Protein AF-A0AAQ0LJ43-F1 (afdb_monomer_lite)

Radius of gyration: 14.76 Å; chains: 1; bounding box: 34×18×46 Å

Organism: NCBI:txid329854

Structure (mmCIF, N/CA/C/O backbone):
data_AF-A0AAQ0LJ43-F1
#
_entry.id   AF-A0AAQ0LJ43-F1
#
loop_
_atom_site.group_PDB
_atom_site.id
_atom_site.type_symbol
_atom_site.label_atom_id
_atom_site.label_alt_id
_atom_site.label_comp_id
_atom_site.label_asym_id
_atom_site.label_entity_id
_atom_site.label_seq_id
_atom_site.pdbx_PDB_ins_code
_atom_site.Cartn_x
_atom_site.Cartn_y
_atom_site.Cartn_z
_atom_site.occupancy
_atom_site.B_iso_or_equiv
_atom_site.auth_seq_id
_atom_site.auth_comp_id
_atom_site.auth_asym_id
_atom_site.auth_atom_id
_atom_site.pdbx_PDB_model_num
ATOM 1 N N . MET A 1 1 ? -20.258 10.471 5.153 1.00 70.69 1 MET A N 1
ATOM 2 C CA . MET A 1 1 ? -19.017 9.711 5.329 1.00 70.69 1 MET A CA 1
ATOM 3 C C . MET A 1 1 ? -18.633 9.864 6.779 1.00 70.69 1 MET A C 1
ATOM 5 O O . MET A 1 1 ? -18.512 10.996 7.238 1.00 70.69 1 MET A O 1
ATOM 9 N N . THR A 1 2 ? -18.624 8.767 7.525 1.00 88.12 2 THR A N 1
ATOM 10 C CA . THR A 1 2 ? -18.031 8.739 8.867 1.00 88.12 2 THR A CA 1
ATOM 11 C C . THR A 1 2 ? -16.521 8.584 8.732 1.00 88.12 2 THR A C 1
ATOM 13 O O . THR A 1 2 ? -16.055 8.035 7.739 1.00 88.12 2 THR A O 1
ATOM 16 N N . GLU A 1 3 ? -15.757 9.022 9.730 1.00 88.56 3 GLU A N 1
ATOM 17 C CA . GLU A 1 3 ? -14.297 8.846 9.761 1.00 88.56 3 GLU A CA 1
ATOM 18 C C . GLU A 1 3 ? -13.882 7.375 9.566 1.00 88.56 3 GLU A C 1
ATOM 20 O O . GLU A 1 3 ? -12.934 7.074 8.849 1.00 88.56 3 GLU A O 1
ATOM 25 N N . GLU A 1 4 ? -14.661 6.439 10.115 1.00 91.81 4 GLU A N 1
ATOM 26 C CA . GLU A 1 4 ? -14.473 4.999 9.917 1.00 91.81 4 GLU A CA 1
ATOM 27 C C . GLU A 1 4 ? -14.607 4.576 8.440 1.00 91.81 4 GLU A C 1
ATOM 29 O O . GLU A 1 4 ? -13.832 3.750 7.955 1.00 91.81 4 GLU A O 1
ATOM 34 N N . GLU A 1 5 ? -15.580 5.131 7.708 1.00 93.81 5 GLU A N 1
ATOM 35 C CA . GLU A 1 5 ? -15.748 4.875 6.271 1.00 93.81 5 GLU A CA 1
ATOM 36 C C . GLU A 1 5 ? -14.585 5.456 5.457 1.00 93.81 5 GLU A C 1
ATOM 38 O O . GLU A 1 5 ? -14.125 4.809 4.516 1.00 93.81 5 GLU A O 1
ATOM 43 N N . GLU A 1 6 ? -14.073 6.635 5.832 1.00 93.06 6 GLU A N 1
ATOM 44 C CA . GLU A 1 6 ? -12.913 7.244 5.164 1.00 93.06 6 GLU A CA 1
ATOM 45 C C . GLU A 1 6 ? -11.647 6.404 5.372 1.00 93.06 6 GLU A C 1
ATOM 47 O O . GLU A 1 6 ? -10.918 6.128 4.416 1.00 93.06 6 GLU A O 1
ATOM 52 N N . LEU A 1 7 ? -11.411 5.933 6.601 1.00 94.69 7 LEU A N 1
ATOM 53 C CA . LEU A 1 7 ? -10.278 5.066 6.933 1.00 94.69 7 LEU A CA 1
ATOM 54 C C . LEU A 1 7 ? -10.353 3.730 6.185 1.00 94.69 7 LEU A C 1
ATOM 56 O O . LEU A 1 7 ? -9.356 3.289 5.614 1.00 94.69 7 LEU A O 1
ATOM 60 N N . LYS A 1 8 ? -11.537 3.109 6.104 1.00 94.75 8 LYS A N 1
ATOM 61 C CA . LYS A 1 8 ? -11.732 1.879 5.315 1.00 94.75 8 LYS A CA 1
ATOM 62 C C . LYS A 1 8 ? -11.471 2.099 3.827 1.00 94.75 8 LYS A C 1
ATOM 64 O O . LYS A 1 8 ? -10.809 1.265 3.213 1.00 94.75 8 LYS A O 1
ATOM 69 N N . ALA A 1 9 ? -11.940 3.213 3.266 1.00 95.94 9 ALA A N 1
ATOM 70 C CA . ALA A 1 9 ? -11.687 3.553 1.868 1.00 95.94 9 ALA A CA 1
ATOM 71 C C . ALA A 1 9 ? -10.189 3.768 1.593 1.00 95.94 9 ALA A C 1
ATOM 73 O O . ALA A 1 9 ? -9.681 3.282 0.583 1.00 95.94 9 ALA A O 1
ATOM 74 N N . ARG A 1 10 ? -9.460 4.424 2.509 1.00 94.88 10 ARG A N 1
ATOM 75 C CA . ARG A 1 10 ? -7.995 4.568 2.420 1.00 94.88 10 ARG A CA 1
ATOM 76 C C . ARG A 1 10 ? -7.275 3.222 2.478 1.00 94.88 10 ARG A C 1
ATOM 78 O O . ARG A 1 10 ? -6.416 2.967 1.643 1.00 94.88 10 ARG A O 1
ATOM 85 N N . ILE A 1 11 ? -7.665 2.344 3.405 1.00 96.50 11 ILE A N 1
ATOM 86 C CA . ILE A 1 11 ? -7.112 0.983 3.516 1.00 96.50 11 ILE A CA 1
ATOM 87 C C . ILE A 1 11 ? -7.348 0.189 2.225 1.00 96.50 11 ILE A C 1
ATOM 89 O O . ILE A 1 11 ? -6.462 -0.536 1.775 1.00 96.50 11 ILE A O 1
ATOM 93 N N . GLU A 1 12 ? -8.540 0.289 1.633 1.00 96.69 12 GLU A N 1
ATOM 94 C CA . GLU A 1 12 ? -8.861 -0.396 0.378 1.00 96.69 12 GLU A CA 1
ATOM 95 C C . GLU A 1 12 ? -8.026 0.139 -0.792 1.00 96.69 12 GLU A C 1
ATOM 97 O O . GLU A 1 12 ? -7.491 -0.657 -1.566 1.00 96.69 12 GLU A O 1
ATOM 102 N N . ALA A 1 13 ? -7.860 1.462 -0.887 1.00 96.31 13 ALA A N 1
ATOM 103 C CA . ALA A 1 13 ? -7.014 2.094 -1.896 1.00 96.31 13 ALA A CA 1
ATOM 104 C C . ALA A 1 13 ? -5.549 1.650 -1.765 1.00 96.31 13 ALA A C 1
ATOM 106 O O . ALA A 1 13 ? -5.005 1.094 -2.716 1.00 96.31 13 ALA A O 1
ATOM 107 N N . ALA A 1 14 ? -4.959 1.760 -0.570 1.00 96.44 14 ALA A N 1
ATOM 108 C CA . ALA A 1 14 ? -3.574 1.353 -0.330 1.00 96.44 14 ALA A CA 1
ATOM 109 C C . ALA A 1 14 ? -3.348 -0.137 -0.647 1.00 96.44 14 ALA A C 1
ATOM 111 O O . ALA A 1 14 ? -2.385 -0.505 -1.313 1.00 96.44 14 ALA A O 1
ATOM 112 N N . LYS A 1 15 ? -4.281 -1.022 -0.264 1.00 95.88 15 LYS A N 1
ATOM 113 C CA . LYS A 1 15 ? -4.209 -2.452 -0.624 1.00 95.88 15 LYS A CA 1
ATOM 114 C C . LYS A 1 15 ? -4.271 -2.689 -2.127 1.00 95.88 15 LYS A C 1
ATOM 116 O O . LYS A 1 15 ? -3.620 -3.609 -2.620 1.00 95.88 15 LYS A O 1
ATOM 121 N N . LYS A 1 16 ? -5.071 -1.904 -2.849 1.00 97.00 16 LYS A N 1
ATOM 122 C CA . LYS A 1 16 ? -5.159 -2.000 -4.304 1.00 97.00 16 LYS A CA 1
ATOM 123 C C . LYS A 1 16 ? -3.839 -1.583 -4.948 1.00 97.00 16 LYS A C 1
ATOM 125 O O . LYS A 1 16 ? -3.358 -2.314 -5.811 1.00 97.00 16 LYS A O 1
ATOM 130 N N . ASP A 1 17 ? -3.237 -0.496 -4.485 1.00 96.12 17 ASP A N 1
ATOM 131 C CA . ASP A 1 17 ? -1.958 -0.008 -5.003 1.00 96.12 17 ASP A CA 1
ATOM 132 C C . ASP A 1 17 ? -0.825 -1.002 -4.699 1.00 96.12 17 ASP A C 1
ATOM 134 O O . ASP A 1 17 ? -0.102 -1.418 -5.603 1.00 96.12 17 ASP A O 1
ATOM 138 N N . LEU A 1 18 ? -0.768 -1.543 -3.479 1.00 96.75 18 LEU A N 1
ATOM 139 C CA . LEU A 1 18 ? 0.168 -2.618 -3.121 1.00 96.75 18 LEU A CA 1
ATOM 140 C C . LEU A 1 18 ? -0.040 -3.888 -3.957 1.00 96.75 18 LEU A C 1
ATOM 142 O O . LEU A 1 18 ? 0.926 -4.534 -4.364 1.00 96.75 18 LEU A O 1
ATOM 146 N N . SER A 1 19 ? -1.293 -4.249 -4.256 1.00 96.56 19 SER A N 1
ATOM 147 C CA . SER A 1 19 ? -1.574 -5.390 -5.134 1.00 96.56 19 SER A CA 1
ATOM 148 C C . SER A 1 19 ? -1.126 -5.132 -6.573 1.00 96.56 19 SER A C 1
ATOM 150 O O . SER A 1 19 ? -0.658 -6.055 -7.234 1.00 96.56 19 SER A O 1
ATOM 152 N N . PHE A 1 20 ? -1.224 -3.887 -7.049 1.00 96.19 20 PHE A N 1
ATOM 153 C CA . PHE A 1 20 ? -0.716 -3.486 -8.355 1.00 96.19 20 PHE A CA 1
ATOM 154 C C . PHE A 1 20 ? 0.806 -3.634 -8.406 1.00 96.19 20 PHE A C 1
ATOM 156 O O . PHE A 1 20 ? 1.309 -4.318 -9.296 1.00 96.19 20 PHE A O 1
ATOM 163 N N . PHE A 1 21 ? 1.526 -3.100 -7.416 1.00 94.38 21 PHE A N 1
ATOM 164 C CA . PHE A 1 21 ? 2.978 -3.264 -7.331 1.00 94.38 21 PHE A CA 1
ATOM 165 C C . PHE A 1 21 ? 3.390 -4.736 -7.285 1.00 94.38 21 PHE A C 1
ATOM 167 O O . PHE A 1 21 ? 4.248 -5.151 -8.053 1.00 94.38 21 PHE A O 1
ATOM 174 N N . SER A 1 22 ? 2.726 -5.561 -6.471 1.00 94.31 22 SER A N 1
ATOM 175 C CA . SER A 1 22 ? 3.042 -6.993 -6.391 1.00 94.31 22 SER A CA 1
ATOM 176 C C . SER A 1 22 ? 2.773 -7.757 -7.691 1.00 94.31 22 SER A C 1
ATOM 178 O O . SER A 1 22 ? 3.431 -8.767 -7.929 1.00 94.31 22 SER A O 1
ATOM 180 N N . LEU A 1 23 ? 1.784 -7.345 -8.488 1.00 96.62 23 LEU A N 1
ATOM 181 C CA . LEU A 1 23 ? 1.430 -8.024 -9.738 1.00 96.62 23 LEU A CA 1
ATOM 182 C C . LEU A 1 23 ? 2.318 -7.605 -10.910 1.00 96.62 23 LEU A C 1
ATOM 184 O O . LEU A 1 23 ? 2.586 -8.433 -11.775 1.00 96.62 23 LEU A O 1
ATOM 188 N N . TYR A 1 24 ? 2.739 -6.341 -10.941 1.00 95.50 24 TYR A N 1
ATOM 189 C CA . TYR A 1 24 ? 3.436 -5.744 -12.081 1.00 95.50 24 TYR A CA 1
ATOM 190 C C . TYR A 1 24 ? 4.879 -5.352 -11.769 1.00 95.50 24 TYR A C 1
ATOM 192 O O . TYR A 1 24 ? 5.477 -4.646 -12.566 1.00 95.50 24 TYR A O 1
ATOM 200 N N . TRP A 1 25 ? 5.447 -5.794 -10.644 1.00 93.12 25 TRP A N 1
ATOM 201 C CA . TRP A 1 25 ? 6.823 -5.479 -10.243 1.00 93.12 25 TRP A CA 1
ATOM 202 C C . TRP A 1 25 ? 7.826 -5.671 -11.392 1.00 93.12 25 TRP A C 1
ATOM 204 O O . TRP A 1 25 ? 8.460 -4.710 -11.822 1.00 93.12 25 TRP A O 1
ATOM 214 N N . ASP A 1 26 ? 7.885 -6.882 -11.954 1.00 93.50 26 ASP A N 1
ATOM 215 C CA . ASP A 1 26 ? 8.803 -7.216 -13.050 1.00 93.50 26 ASP A CA 1
ATOM 216 C C . ASP A 1 26 ? 8.529 -6.368 -14.304 1.00 93.50 26 ASP A C 1
ATOM 218 O O . ASP A 1 26 ? 9.453 -5.895 -14.968 1.00 93.50 26 ASP A O 1
ATOM 222 N N . ASP A 1 27 ? 7.249 -6.147 -14.619 1.00 95.69 27 ASP A N 1
ATOM 223 C CA . ASP A 1 27 ? 6.837 -5.357 -15.777 1.00 95.69 27 ASP A CA 1
ATOM 224 C C . ASP A 1 27 ? 7.249 -3.888 -15.613 1.00 95.69 27 ASP A C 1
ATOM 226 O O . ASP A 1 27 ? 7.765 -3.297 -16.559 1.00 95.69 27 ASP A O 1
ATOM 230 N N . ILE A 1 28 ? 7.080 -3.311 -14.419 1.00 92.50 28 ILE A N 1
ATOM 231 C CA . ILE A 1 28 ? 7.464 -1.933 -14.093 1.00 92.50 28 ILE A CA 1
ATOM 232 C C . ILE A 1 28 ? 8.982 -1.781 -14.197 1.00 92.50 28 ILE A C 1
ATOM 234 O O . ILE A 1 28 ? 9.441 -0.881 -14.906 1.00 92.50 28 ILE A O 1
ATOM 238 N N . GLN A 1 29 ? 9.747 -2.690 -13.582 1.00 91.00 29 GLN A N 1
ATOM 239 C CA . GLN A 1 29 ? 11.210 -2.699 -13.685 1.00 91.00 29 GLN A CA 1
ATOM 240 C C . GLN A 1 29 ? 11.671 -2.789 -15.146 1.00 91.00 29 GLN A C 1
ATOM 242 O O . GLN A 1 29 ? 12.599 -2.097 -15.553 1.00 91.00 29 GLN A O 1
ATOM 247 N N . SER A 1 30 ? 10.980 -3.578 -15.977 1.00 92.44 30 SER A N 1
ATOM 248 C CA . SER A 1 30 ? 11.338 -3.747 -17.391 1.00 92.44 30 SER A CA 1
ATOM 249 C C . SER A 1 30 ? 11.156 -2.491 -18.257 1.00 92.44 30 SER A C 1
ATOM 251 O O . SER A 1 30 ? 11.657 -2.448 -19.383 1.00 92.44 30 SER A O 1
ATOM 253 N N . THR A 1 31 ? 10.432 -1.475 -17.769 1.00 91.44 31 THR A N 1
ATOM 254 C CA . THR A 1 31 ? 10.191 -0.237 -18.526 1.00 91.44 31 THR A CA 1
ATOM 255 C C . THR A 1 31 ? 11.360 0.749 -18.499 1.00 91.44 31 THR A C 1
ATOM 257 O O . THR A 1 31 ? 11.367 1.668 -19.319 1.00 91.44 31 THR A O 1
ATOM 260 N N . ASP A 1 32 ? 12.324 0.590 -17.580 1.00 89.50 32 ASP A N 1
ATOM 261 C CA . ASP A 1 32 ? 13.393 1.563 -17.283 1.00 89.50 32 ASP A CA 1
ATOM 262 C C . ASP A 1 32 ? 12.876 2.990 -16.955 1.00 89.50 32 ASP A C 1
ATOM 264 O O . ASP A 1 32 ? 13.629 3.965 -17.012 1.00 89.50 32 ASP A O 1
ATOM 268 N N . TRP A 1 33 ? 11.580 3.161 -16.650 1.00 91.62 33 TRP A N 1
ATOM 269 C CA . TRP A 1 33 ? 10.980 4.477 -16.362 1.00 91.62 33 TRP A CA 1
ATOM 270 C C . TRP A 1 33 ? 11.141 4.923 -14.913 1.00 91.62 33 TRP A C 1
ATOM 272 O O . TRP A 1 33 ? 11.042 6.116 -14.631 1.00 91.62 33 TRP A O 1
ATOM 282 N N . ILE A 1 34 ? 11.352 3.970 -14.015 1.00 92.69 34 ILE A N 1
ATOM 283 C CA . ILE A 1 34 ? 11.517 4.164 -12.582 1.00 92.69 34 ILE A CA 1
ATOM 284 C C . ILE A 1 34 ? 12.661 3.260 -12.134 1.00 92.69 34 ILE A C 1
ATOM 286 O O . ILE A 1 34 ? 12.801 2.145 -12.642 1.00 92.69 34 ILE A O 1
ATOM 290 N N . SER A 1 35 ? 13.512 3.752 -11.241 1.00 93.50 35 SER A N 1
ATOM 291 C CA . SER A 1 35 ? 14.544 2.912 -10.635 1.00 93.50 35 SER A CA 1
ATOM 292 C C . SER A 1 35 ? 13.945 1.948 -9.611 1.00 93.50 35 SER A C 1
ATOM 294 O O . SER A 1 35 ? 12.868 2.191 -9.070 1.00 93.50 35 SER A O 1
ATOM 296 N N . ASP A 1 36 ? 14.668 0.869 -9.312 1.00 93.25 36 ASP A N 1
ATOM 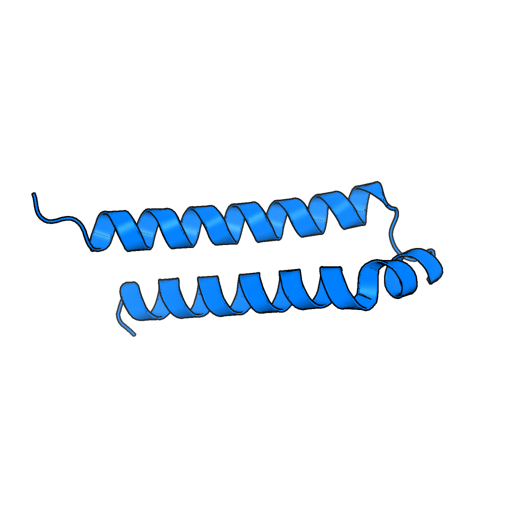297 C CA . ASP A 1 36 ? 14.279 -0.072 -8.257 1.00 93.25 36 ASP A CA 1
ATOM 298 C C . ASP A 1 36 ? 14.081 0.647 -6.915 1.00 93.25 36 ASP A C 1
ATOM 300 O O . ASP A 1 36 ? 13.102 0.391 -6.230 1.00 93.25 36 ASP A O 1
ATOM 304 N N . GLU A 1 37 ? 14.954 1.605 -6.585 1.00 95.19 37 GLU A N 1
ATOM 305 C CA . GLU A 1 37 ? 14.861 2.420 -5.364 1.00 95.19 37 GLU A CA 1
ATOM 306 C C . GLU A 1 37 ? 13.571 3.251 -5.331 1.00 95.19 37 GLU A C 1
ATOM 308 O O . GLU A 1 37 ? 12.826 3.191 -4.361 1.00 95.19 37 GLU A O 1
ATOM 313 N N . GLU A 1 38 ? 13.247 3.963 -6.415 1.00 94.81 38 GLU A N 1
ATOM 314 C CA . GLU A 1 38 ? 12.007 4.748 -6.495 1.00 94.81 38 GLU A CA 1
ATOM 315 C C . GLU A 1 38 ? 10.747 3.863 -6.455 1.00 94.81 38 GLU A C 1
ATOM 317 O O . GLU A 1 38 ? 9.701 4.284 -5.955 1.00 94.81 38 GLU A O 1
ATOM 322 N N . LEU A 1 39 ? 10.828 2.637 -6.982 1.00 94.44 39 LEU A N 1
ATOM 323 C CA . LEU A 1 39 ? 9.736 1.670 -6.920 1.00 94.44 39 LEU A CA 1
ATOM 324 C C . LEU A 1 39 ? 9.559 1.106 -5.502 1.00 94.44 39 LEU A C 1
ATOM 326 O O . LEU A 1 39 ? 8.427 1.000 -5.030 1.00 94.44 39 LEU A O 1
ATOM 330 N N . GLU A 1 40 ? 10.656 0.772 -4.818 1.00 95.69 40 GLU A N 1
ATOM 331 C CA . GLU A 1 40 ? 10.650 0.353 -3.411 1.00 95.69 40 GLU A CA 1
ATOM 332 C C . GLU A 1 40 ? 10.114 1.465 -2.504 1.00 95.69 40 GLU A C 1
ATOM 334 O O . GLU A 1 40 ? 9.257 1.197 -1.660 1.00 95.69 40 GLU A O 1
ATOM 339 N N . ASP A 1 41 ? 10.539 2.712 -2.718 1.00 96.25 41 ASP A N 1
ATOM 340 C CA . ASP A 1 41 ? 10.053 3.877 -1.975 1.00 96.25 41 ASP A CA 1
ATOM 341 C C . ASP A 1 41 ? 8.544 4.073 -2.163 1.00 96.25 41 ASP A C 1
ATOM 343 O O . ASP A 1 41 ? 7.815 4.221 -1.182 1.00 96.25 41 ASP A O 1
ATOM 347 N N . GLY A 1 42 ? 8.035 3.959 -3.395 1.00 94.19 42 GLY A N 1
ATOM 348 C CA . GLY A 1 42 ? 6.594 4.041 -3.654 1.00 94.19 42 GLY A CA 1
ATOM 349 C C . GLY A 1 42 ? 5.779 2.934 -2.968 1.00 94.19 42 GLY A C 1
ATOM 350 O O . GLY A 1 42 ? 4.647 3.167 -2.532 1.00 94.19 42 GLY A O 1
ATOM 351 N N . ILE A 1 43 ? 6.348 1.731 -2.833 1.00 96.31 43 ILE A N 1
ATOM 352 C CA . ILE A 1 43 ? 5.732 0.638 -2.066 1.00 96.31 43 ILE A CA 1
ATOM 353 C C . ILE A 1 43 ? 5.757 0.943 -0.569 1.00 96.31 43 ILE A C 1
ATOM 355 O O . ILE A 1 43 ? 4.746 0.724 0.101 1.00 96.31 43 ILE A O 1
ATOM 359 N N . ASN A 1 44 ? 6.881 1.437 -0.048 1.00 96.75 44 ASN A N 1
ATOM 360 C CA . ASN A 1 44 ? 7.026 1.791 1.362 1.00 96.75 44 ASN A CA 1
ATOM 361 C C . ASN A 1 44 ? 6.035 2.891 1.761 1.00 96.75 44 ASN A C 1
ATOM 363 O O . ASN A 1 44 ? 5.335 2.727 2.757 1.00 96.75 44 ASN A O 1
ATOM 367 N N . ASP A 1 45 ? 5.866 3.921 0.931 1.00 95.75 45 ASP A N 1
ATOM 368 C CA . ASP A 1 45 ? 4.865 4.971 1.146 1.00 95.75 45 ASP A CA 1
ATOM 369 C C . ASP A 1 45 ? 3.443 4.387 1.233 1.00 95.75 45 ASP A C 1
ATOM 371 O O . ASP A 1 45 ? 2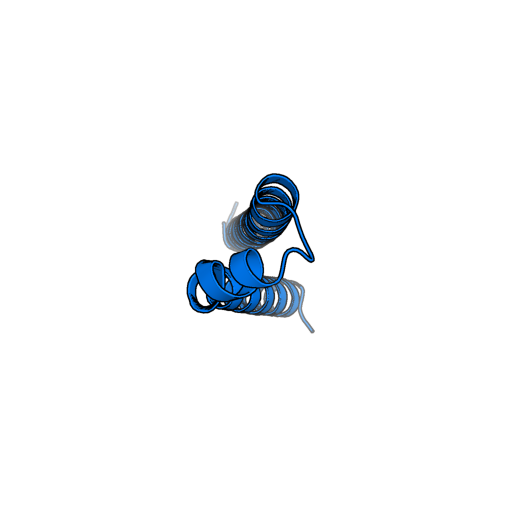.677 4.712 2.143 1.00 95.75 45 ASP A O 1
ATOM 375 N N . CYS A 1 46 ? 3.089 3.459 0.333 1.00 95.94 46 CYS A N 1
ATOM 376 C CA . CYS A 1 46 ? 1.783 2.793 0.367 1.00 95.94 46 CYS A CA 1
ATOM 377 C C . CYS A 1 46 ? 1.598 1.901 1.607 1.00 95.94 46 CYS A C 1
ATOM 379 O O . CYS A 1 46 ? 0.477 1.760 2.106 1.00 95.94 46 CYS A O 1
ATOM 381 N N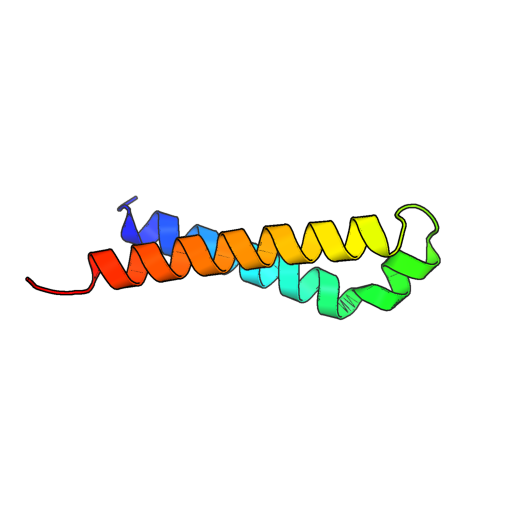 . LEU A 1 47 ? 2.671 1.266 2.091 1.00 97.06 47 LEU A N 1
ATOM 382 C CA . LEU A 1 47 ? 2.654 0.461 3.315 1.00 97.06 47 LEU A CA 1
ATOM 383 C C . LEU A 1 47 ? 2.487 1.335 4.560 1.00 97.06 47 LEU A C 1
ATOM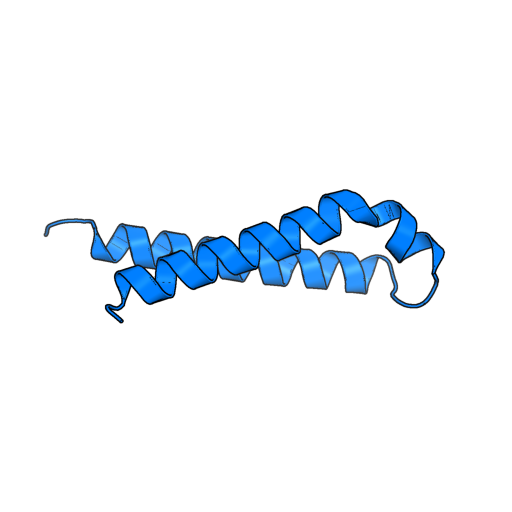 385 O O . LEU A 1 47 ? 1.697 0.980 5.437 1.00 97.06 47 LEU A O 1
ATOM 389 N N . ASP A 1 48 ? 3.176 2.470 4.623 1.00 96.56 48 ASP A N 1
ATOM 390 C CA . ASP A 1 48 ? 3.054 3.426 5.722 1.00 96.56 48 ASP A CA 1
ATOM 391 C C . ASP A 1 48 ? 1.636 4.000 5.782 1.00 96.56 48 ASP A C 1
ATOM 393 O O . ASP A 1 48 ? 1.005 3.968 6.839 1.00 96.56 48 ASP A O 1
ATOM 397 N N . ASP A 1 49 ? 1.066 4.397 4.638 1.00 93.94 49 ASP A N 1
ATOM 398 C CA . ASP A 1 49 ? -0.322 4.867 4.553 1.00 93.94 49 ASP A CA 1
ATOM 399 C C . ASP A 1 49 ? -1.337 3.803 5.005 1.00 93.94 49 ASP A C 1
ATOM 401 O O . ASP A 1 49 ? -2.341 4.114 5.662 1.00 93.94 49 ASP A O 1
ATOM 405 N N . LEU A 1 50 ? -1.086 2.536 4.657 1.00 96.69 50 LEU A N 1
ATOM 406 C CA . LEU A 1 50 ? -1.911 1.412 5.086 1.00 96.69 50 LEU A CA 1
ATOM 407 C C . LEU A 1 50 ? -1.846 1.225 6.605 1.00 96.69 50 LEU A C 1
ATOM 409 O O . LEU A 1 50 ? -2.901 1.110 7.237 1.00 96.69 50 LEU A O 1
ATOM 413 N N . ASN A 1 51 ? -0.640 1.191 7.173 1.00 95.69 51 ASN A N 1
ATOM 414 C CA . ASN A 1 51 ? -0.429 1.002 8.608 1.00 95.69 51 ASN A CA 1
ATOM 415 C C . ASN A 1 51 ? -1.061 2.150 9.401 1.00 95.69 51 ASN A C 1
ATOM 417 O O . ASN A 1 51 ? -1.871 1.902 10.292 1.00 95.69 51 ASN A O 1
ATOM 421 N N . ASP A 1 52 ? -0.812 3.396 8.998 1.00 95.06 52 ASP A N 1
ATOM 422 C CA . ASP A 1 52 ? -1.384 4.589 9.625 1.00 95.06 52 ASP A CA 1
ATOM 423 C C . ASP A 1 52 ? -2.917 4.566 9.637 1.00 95.06 52 ASP A C 1
ATOM 425 O O . ASP A 1 52 ? -3.558 4.934 10.628 1.00 95.06 52 ASP A O 1
ATOM 429 N N . ALA A 1 53 ? -3.532 4.173 8.518 1.00 94.38 53 ALA A N 1
ATOM 430 C CA . ALA A 1 53 ? -4.984 4.095 8.420 1.00 94.38 53 ALA A CA 1
ATOM 431 C C . ALA A 1 53 ? -5.551 2.941 9.263 1.00 94.38 53 ALA A C 1
ATOM 433 O O . ALA A 1 53 ? -6.624 3.087 9.855 1.00 94.38 53 ALA A O 1
ATOM 434 N N . GLN A 1 54 ? -4.843 1.810 9.338 1.00 94.31 54 GLN A N 1
ATOM 435 C CA . GLN A 1 54 ? -5.225 0.672 10.176 1.00 94.31 54 GLN A CA 1
ATOM 436 C C . GLN A 1 54 ? -5.109 0.989 11.665 1.00 94.31 54 GLN A C 1
ATOM 438 O O . GLN A 1 54 ? -6.043 0.696 12.413 1.00 94.31 54 GLN A O 1
ATOM 443 N N . ASP A 1 55 ? -4.022 1.626 12.088 1.00 94.38 55 ASP A N 1
ATOM 444 C CA . ASP A 1 55 ? -3.797 1.999 13.482 1.00 94.38 55 ASP A CA 1
ATOM 445 C C . ASP A 1 55 ? -4.860 2.990 13.957 1.00 94.38 55 ASP A C 1
ATOM 447 O O . ASP A 1 55 ? -5.527 2.736 14.961 1.00 94.38 55 ASP A O 1
ATOM 451 N N . LYS A 1 56 ? -5.152 4.033 13.168 1.00 92.06 56 LYS A N 1
ATOM 452 C CA . LYS A 1 56 ? -6.242 4.984 13.468 1.00 92.06 56 LYS A CA 1
ATOM 453 C C . LYS A 1 56 ? -7.610 4.309 13.555 1.00 92.06 56 LYS A C 1
ATOM 455 O O . LYS A 1 56 ? -8.427 4.657 14.407 1.00 92.06 56 LYS A O 1
ATOM 460 N N . LEU A 1 57 ? -7.876 3.327 12.692 1.00 91.19 57 LEU A N 1
ATOM 461 C CA . LEU A 1 57 ? -9.129 2.572 12.731 1.00 91.19 57 LEU A CA 1
ATOM 462 C C . LEU A 1 57 ? -9.234 1.721 14.008 1.00 91.19 57 LEU A C 1
ATOM 464 O O . LEU A 1 57 ? -10.312 1.626 14.596 1.00 91.19 57 LEU A O 1
ATOM 468 N N . ASN A 1 58 ? -8.121 1.132 14.448 1.00 87.56 58 ASN A N 1
ATOM 469 C CA . ASN A 1 58 ? -8.046 0.324 15.666 1.00 87.56 58 ASN A CA 1
ATOM 470 C C . ASN A 1 58 ? -8.150 1.179 16.943 1.00 87.56 58 ASN A C 1
ATOM 472 O O . ASN A 1 58 ? -8.790 0.759 17.912 1.00 87.56 58 ASN A O 1
ATOM 476 N N . GLU A 1 59 ? -7.573 2.384 16.939 1.00 85.25 59 GLU A N 1
ATOM 477 C CA . GLU A 1 59 ? -7.711 3.368 18.020 1.00 85.25 59 GLU A CA 1
ATOM 478 C C . GLU A 1 59 ? -9.165 3.834 18.171 1.00 85.25 59 GLU A C 1
ATOM 480 O O . GLU A 1 59 ? -9.701 3.820 19.279 1.00 85.25 59 GLU A O 1
ATOM 485 N N . ASN A 1 60 ? -9.851 4.128 17.060 1.00 69.06 60 ASN A N 1
ATOM 486 C CA . ASN A 1 60 ? -11.273 4.496 17.064 1.00 69.06 60 ASN A CA 1
ATOM 487 C C . ASN A 1 60 ? -12.211 3.342 17.481 1.00 69.06 60 ASN A C 1
ATOM 489 O O . ASN A 1 60 ? -13.370 3.583 17.826 1.00 69.06 60 ASN A O 1
ATOM 493 N N . GLY A 1 61 ? -11.731 2.093 17.454 1.00 58.25 61 GLY A N 1
ATOM 494 C CA . GLY A 1 61 ? -12.478 0.897 17.857 1.00 58.25 61 GLY A CA 1
ATOM 495 C C . GLY A 1 61 ? -12.249 0.440 19.303 1.00 58.25 61 GLY A C 1
ATOM 496 O O . GLY A 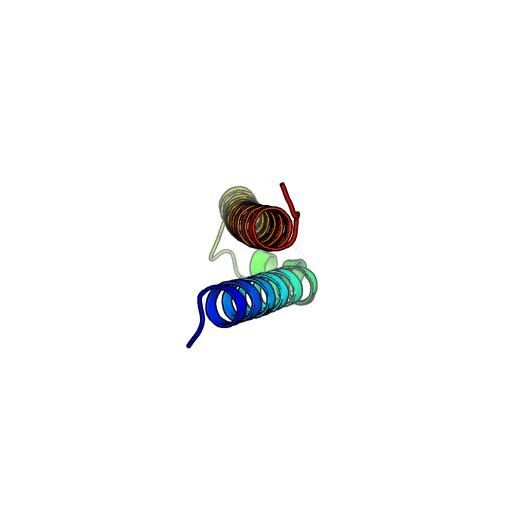1 61 ? -12.965 -0.450 19.771 1.00 58.25 61 GLY A O 1
ATOM 497 N N . SER A 1 62 ? -11.277 1.015 20.018 1.00 46.53 62 SER A N 1
ATOM 498 C CA . SER A 1 62 ? -10.966 0.629 21.400 1.00 46.53 62 SER A CA 1
ATOM 499 C C . SER A 1 62 ? -11.825 1.426 22.394 1.00 46.53 62 SER A C 1
ATOM 501 O O . SER A 1 62 ? -11.763 2.656 22.399 1.00 46.53 62 SER A O 1
ATOM 503 N N . PRO A 1 63 ? -12.646 0.779 23.246 1.00 46.00 63 PRO A N 1
ATOM 504 C CA . PRO A 1 63 ? -13.334 1.489 24.319 1.00 46.00 63 PRO A CA 1
ATOM 505 C C . PRO A 1 63 ? -12.318 1.932 25.395 1.00 46.00 63 PRO A C 1
ATOM 507 O O . PRO A 1 63 ? -11.281 1.278 25.535 1.00 46.00 63 PRO A O 1
ATOM 510 N N . PRO A 1 64 ? -12.596 3.022 26.141 1.00 57.56 64 PRO A N 1
ATOM 511 C CA . PRO A 1 64 ? -11.731 3.499 27.224 1.00 57.56 64 PRO A CA 1
ATOM 512 C C . PRO A 1 64 ? -11.580 2.495 28.374 1.00 57.56 64 PRO A C 1
ATOM 514 O O . PRO A 1 64 ? -12.511 1.683 28.593 1.00 57.56 64 PRO A O 1
#

Foldseek 3Di:
DDLLVVLVVQLVVLVVVLVVCVVCVVVVCVVVPDDPVRSVVVNVVSVVSNVVSVVVNVVVVDDD

S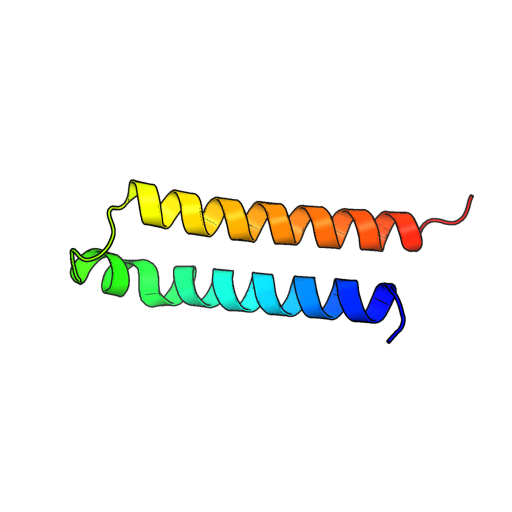econdary structure (DSSP, 8-state):
--HHHHHHHHHHHHHHHHHHHHHHHHHHHTTTSS-HHHHHHHHHHHHHHHHHHHHHHHHHH---

Sequence (64 aa):
MTEEEELKARIEAAKKDLSFFSLYWDDIQSTDWISDEELEDGINDCLDDLNDAQDKLNENGSPP

pLDDT: mean 90.76, std 11.21, range [46.0, 97.06]